Protein AF-A0A2K8Z9H1-F1 (afdb_monomer_lite)

Organism: NCBI:txid2057025

Structure (mmCIF, N/CA/C/O backbone):
data_AF-A0A2K8Z9H1-F1
#
_entry.id   AF-A0A2K8Z9H1-F1
#
loop_
_atom_site.group_PDB
_atom_site.id
_atom_site.type_symbol
_atom_site.label_atom_id
_atom_site.label_alt_id
_atom_site.label_comp_id
_atom_site.label_asym_id
_atom_site.label_entity_id
_atom_site.label_seq_id
_atom_site.pdbx_PDB_ins_code
_atom_site.Cartn_x
_atom_site.Cartn_y
_atom_site.Cartn_z
_atom_site.occupancy
_atom_site.B_iso_or_equiv
_atom_site.auth_seq_id
_atom_site.auth_comp_id
_atom_site.auth_asym_id
_atom_site.auth_atom_id
_atom_site.pdbx_PDB_model_num
ATOM 1 N N . MET A 1 1 ? 1.920 11.735 9.330 1.00 65.69 1 MET A N 1
ATOM 2 C CA . MET A 1 1 ? 1.505 11.106 10.606 1.00 65.69 1 MET A CA 1
ATOM 3 C C . MET A 1 1 ? 0.101 10.553 10.418 1.00 65.69 1 MET A C 1
ATOM 5 O O . MET A 1 1 ? -0.744 11.318 9.991 1.00 65.69 1 MET A O 1
ATOM 9 N N . HIS A 1 2 ? -0.152 9.265 10.680 1.00 88.25 2 HIS A N 1
ATOM 10 C CA . HIS A 1 2 ? -1.484 8.651 10.481 1.00 88.25 2 HIS A CA 1
ATOM 11 C C . HIS A 1 2 ? -2.434 8.806 11.685 1.00 88.25 2 HIS A C 1
ATOM 13 O O . HIS A 1 2 ? -3.613 8.515 11.565 1.00 88.25 2 HIS A O 1
ATOM 19 N N . ARG A 1 3 ? -1.924 9.253 12.841 1.00 89.38 3 ARG A N 1
ATOM 20 C CA . ARG A 1 3 ? -2.681 9.500 14.083 1.00 89.38 3 ARG A CA 1
ATOM 21 C C . ARG A 1 3 ? -2.612 10.979 14.486 1.00 8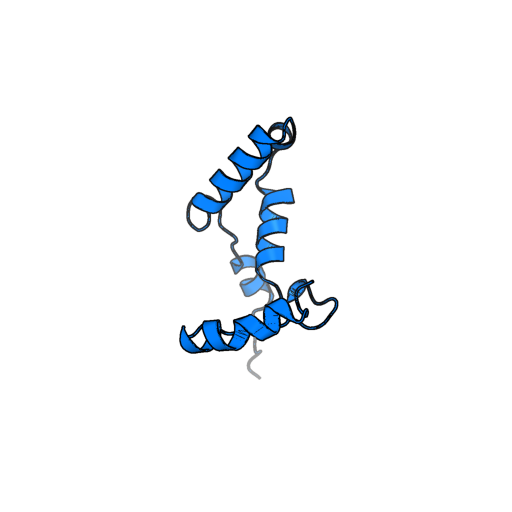9.38 3 ARG A C 1
ATOM 23 O O . ARG A 1 3 ? -2.219 11.293 15.605 1.00 89.38 3 ARG A O 1
ATOM 30 N N . CYS A 1 4 ? -2.844 11.894 13.551 1.00 93.75 4 CYS A N 1
ATOM 31 C CA . CYS A 1 4 ? -2.887 13.330 13.848 1.00 93.75 4 CYS A CA 1
ATOM 32 C C . CYS A 1 4 ? -4.332 13.835 13.897 1.00 93.75 4 CYS A C 1
ATOM 34 O O . CYS A 1 4 ? -5.226 13.179 13.369 1.00 93.75 4 CYS A O 1
ATOM 36 N N . GLN A 1 5 ? -4.537 15.015 14.492 1.00 94.06 5 GLN A N 1
ATOM 37 C CA . GLN A 1 5 ? -5.866 15.611 14.655 1.00 94.06 5 GLN A CA 1
ATOM 38 C C . GLN A 1 5 ? -6.623 15.703 13.326 1.00 94.06 5 GLN A C 1
ATOM 40 O O . GLN A 1 5 ? -7.728 15.198 13.229 1.00 94.06 5 GLN A O 1
ATOM 45 N N . ALA A 1 6 ? -5.960 16.171 12.264 1.00 94.38 6 ALA A N 1
ATOM 46 C CA . ALA A 1 6 ? -6.557 16.274 10.932 1.00 94.38 6 ALA A CA 1
ATOM 47 C C . ALA A 1 6 ? -7.097 14.944 10.363 1.00 94.38 6 ALA A C 1
ATOM 49 O O . ALA A 1 6 ? -7.989 14.962 9.521 1.00 94.38 6 ALA A O 1
ATOM 50 N N . VAL A 1 7 ? -6.556 13.791 10.782 1.00 94.38 7 VAL A N 1
ATOM 51 C CA . VAL A 1 7 ? -7.088 12.473 10.390 1.00 94.38 7 VAL A CA 1
ATOM 52 C C . VAL A 1 7 ? -8.334 12.136 11.206 1.00 94.38 7 VAL A C 1
ATOM 54 O O . VAL A 1 7 ? -9.314 11.673 10.634 1.00 94.38 7 VAL A O 1
ATOM 57 N N . TYR A 1 8 ? -8.314 12.391 12.516 1.00 92.00 8 TYR A N 1
ATOM 58 C CA . TYR A 1 8 ? -9.470 12.152 13.384 1.00 92.00 8 TYR A CA 1
ATOM 59 C C . TYR A 1 8 ? -10.646 13.075 13.049 1.00 92.00 8 TYR A C 1
ATOM 61 O O . TYR A 1 8 ? -11.785 12.621 13.054 1.00 92.00 8 TYR A O 1
ATOM 69 N N . ASP A 1 9 ? -10.374 14.324 12.668 1.00 95.06 9 ASP A N 1
ATOM 70 C CA . ASP A 1 9 ? -11.401 15.284 12.246 1.00 95.06 9 ASP A CA 1
ATOM 71 C C . ASP A 1 9 ? -12.152 14.805 10.991 1.00 95.06 9 ASP A C 1
ATOM 73 O O . ASP A 1 9 ? -13.334 15.093 10.828 1.00 95.06 9 ASP A O 1
ATOM 77 N N . GLN A 1 10 ? -11.483 14.046 10.113 1.00 95.38 10 GLN A N 1
ATOM 78 C CA . GLN A 1 10 ? -12.093 13.469 8.911 1.00 95.38 10 GLN A CA 1
ATOM 79 C C . GLN A 1 10 ? -12.723 12.094 9.123 1.00 95.38 10 GLN A C 1
ATOM 81 O O . GLN A 1 10 ? -13.462 11.631 8.256 1.00 95.38 10 GLN A O 1
ATOM 86 N N . GLN A 1 11 ? -12.455 11.441 10.255 1.00 95.06 11 GLN A N 1
ATOM 87 C CA . GLN A 1 11 ? -12.915 10.078 10.499 1.00 95.06 11 GLN A CA 1
ATOM 88 C C . GLN A 1 11 ? -14.445 9.981 10.458 1.00 95.06 11 GLN A C 1
ATOM 90 O O . GLN A 1 11 ? -14.959 9.089 9.794 1.00 95.06 11 GLN A O 1
ATOM 95 N N . ALA A 1 12 ? -15.163 10.926 11.076 1.00 94.38 12 ALA A N 1
ATOM 96 C CA . ALA A 1 12 ? -16.628 10.933 11.074 1.00 94.38 12 ALA A CA 1
ATOM 97 C C . ALA A 1 12 ? -17.209 10.992 9.647 1.00 94.38 12 ALA A C 1
ATOM 99 O O . ALA A 1 12 ? -18.081 10.202 9.300 1.00 94.38 12 ALA A O 1
ATOM 100 N N . ASN A 1 13 ? -16.655 11.855 8.789 1.00 97.25 13 ASN A N 1
ATOM 101 C CA . ASN A 1 13 ? -17.089 11.987 7.395 1.00 97.25 13 ASN A CA 1
ATOM 102 C C . ASN A 1 13 ? -16.847 10.704 6.580 1.00 97.25 13 ASN A C 1
ATOM 104 O O . ASN A 1 13 ? -17.602 10.404 5.659 1.00 97.25 13 ASN A O 1
ATOM 108 N N . TRP A 1 14 ? -15.784 9.955 6.883 1.00 96.81 14 TRP A N 1
ATOM 109 C CA . TRP A 1 14 ? -15.511 8.671 6.231 1.00 96.81 14 TRP A CA 1
ATOM 110 C C . TRP A 1 14 ? -16.425 7.561 6.743 1.00 96.81 14 TRP A C 1
ATOM 112 O O . TRP A 1 14 ? -16.907 6.765 5.942 1.00 96.81 14 TRP A O 1
ATOM 122 N N . GLU A 1 15 ? -16.725 7.539 8.040 1.00 96.75 15 GLU A N 1
ATOM 123 C CA . GLU A 1 15 ? -17.650 6.565 8.626 1.00 96.75 15 GLU A CA 1
ATOM 124 C C . GLU A 1 15 ? -19.080 6.746 8.090 1.00 96.75 15 GLU A C 1
ATOM 126 O O . GLU A 1 15 ? -19.749 5.754 7.807 1.00 96.75 15 GLU A O 1
ATOM 131 N N . GLU A 1 16 ? -19.519 7.985 7.833 1.00 97.50 16 GLU A N 1
ATOM 132 C CA . GLU A 1 16 ? -20.777 8.272 7.117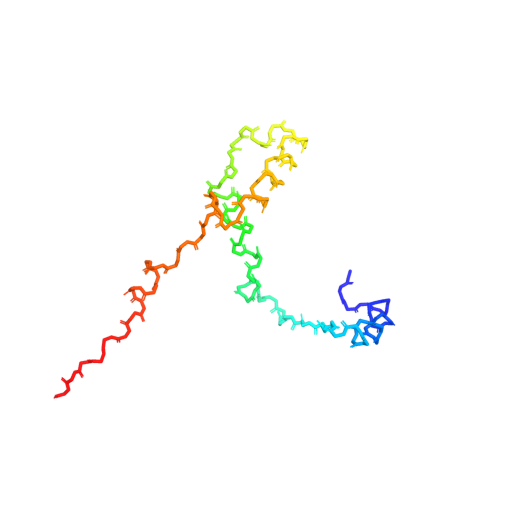 1.00 97.50 16 GLU A CA 1
ATOM 133 C C . GLU A 1 16 ? -20.796 7.720 5.678 1.00 97.50 16 GLU A C 1
ATOM 135 O O . GLU A 1 16 ? -21.863 7.467 5.117 1.00 97.50 16 GLU A O 1
ATOM 140 N N . GLN A 1 17 ? -19.620 7.506 5.080 1.00 97.62 17 GLN A N 1
ATOM 141 C CA . GLN A 1 17 ? -19.430 6.911 3.753 1.00 97.62 17 GLN A CA 1
ATOM 142 C C . GLN A 1 17 ? -19.122 5.404 3.811 1.00 97.62 17 GLN A C 1
ATOM 144 O O . GLN A 1 17 ? -18.646 4.849 2.819 1.00 97.62 17 GLN A O 1
ATOM 149 N N . ASP A 1 18 ? -19.372 4.748 4.951 1.00 97.25 18 ASP A N 1
ATOM 150 C CA . ASP A 1 18 ? -19.086 3.322 5.184 1.00 97.25 18 ASP A CA 1
ATOM 151 C C . ASP A 1 18 ? -17.584 2.975 5.043 1.00 97.25 18 ASP A C 1
ATOM 153 O O . ASP A 1 18 ? -17.188 1.871 4.660 1.00 97.25 18 ASP A O 1
ATOM 157 N N . MET A 1 19 ? -16.709 3.946 5.339 1.00 96.50 19 MET A N 1
ATOM 158 C CA . MET A 1 19 ? -15.254 3.802 5.310 1.00 96.50 19 MET A CA 1
ATOM 159 C C . MET A 1 19 ? -14.665 3.936 6.715 1.00 96.50 19 MET A C 1
ATOM 161 O O . MET A 1 19 ? -14.718 4.989 7.343 1.00 96.50 19 MET A O 1
ATOM 165 N N . TYR A 1 20 ? -14.000 2.877 7.173 1.00 94.81 20 TYR A N 1
ATOM 166 C CA . TYR A 1 20 ? -13.456 2.791 8.528 1.00 94.81 20 TYR A CA 1
ATOM 167 C C . TYR A 1 20 ? -11.930 2.727 8.537 1.00 94.81 20 TYR A C 1
ATOM 169 O O . TYR A 1 20 ? -11.297 2.102 7.681 1.00 94.81 20 TYR A O 1
ATOM 177 N N . LEU A 1 21 ? -11.321 3.337 9.555 1.00 93.31 21 LEU A N 1
ATOM 178 C CA . LEU A 1 21 ? -9.878 3.273 9.766 1.00 93.31 21 LEU A CA 1
ATOM 179 C C . LEU A 1 21 ? -9.497 2.022 10.559 1.00 93.31 21 LEU A C 1
ATOM 181 O O . LEU A 1 21 ? -9.921 1.829 11.696 1.00 93.31 21 LEU A O 1
ATOM 185 N N . PHE A 1 22 ? -8.613 1.205 9.986 1.00 92.50 22 PHE A N 1
ATOM 186 C CA . PHE A 1 22 ? -8.013 0.063 10.670 1.00 92.50 22 PHE A CA 1
ATOM 187 C C . PHE A 1 22 ? -6.544 0.343 10.992 1.00 92.50 22 PHE A C 1
ATOM 189 O O . PHE A 1 22 ? -5.701 0.455 10.098 1.00 92.50 22 PHE A O 1
ATOM 196 N N . PHE A 1 23 ? -6.223 0.452 12.282 1.00 92.62 23 PHE A N 1
ATOM 197 C CA . PHE A 1 23 ? -4.858 0.707 12.732 1.00 92.62 23 PHE A CA 1
ATOM 198 C C . PHE A 1 23 ? -4.141 -0.586 13.107 1.00 92.62 23 PHE A C 1
ATOM 200 O O . PHE A 1 23 ? -4.570 -1.317 13.996 1.00 92.62 23 PHE A O 1
ATOM 207 N N . LEU A 1 24 ? -2.988 -0.816 12.485 1.00 93.25 24 LEU A N 1
ATOM 208 C CA . LEU A 1 24 ? -2.127 -1.942 12.825 1.00 93.25 24 LEU A CA 1
ATOM 209 C C . LEU A 1 24 ? -1.344 -1.689 14.128 1.00 93.25 24 LEU A C 1
ATOM 211 O O . LEU A 1 24 ? -0.981 -0.538 14.411 1.00 93.25 24 LEU A O 1
ATOM 215 N N . PRO A 1 25 ? -1.028 -2.747 14.901 1.00 94.94 25 PRO A N 1
ATOM 216 C CA . PRO A 1 25 ? -0.084 -2.659 16.007 1.00 94.94 25 PRO A CA 1
ATOM 217 C C . PRO A 1 25 ? 1.295 -2.180 15.538 1.00 94.94 25 PRO A C 1
ATOM 219 O O . PRO A 1 25 ? 1.717 -2.416 14.400 1.00 94.94 25 PRO A O 1
ATOM 222 N N . THR A 1 26 ? 2.029 -1.523 16.433 1.00 93.75 26 THR A N 1
ATOM 223 C CA . THR A 1 26 ? 3.386 -1.040 16.154 1.00 93.75 26 THR A CA 1
ATOM 224 C C . THR A 1 26 ? 4.297 -2.194 15.719 1.00 93.75 26 THR A C 1
ATOM 226 O O . THR A 1 26 ? 4.150 -3.324 16.182 1.00 93.75 26 THR A O 1
ATOM 229 N N . TYR A 1 27 ? 5.232 -1.917 14.803 1.00 92.38 27 TYR A N 1
ATOM 230 C CA . TYR A 1 27 ? 6.214 -2.886 14.288 1.00 92.38 27 TYR A CA 1
ATOM 231 C C . TYR A 1 27 ? 5.615 -4.177 13.708 1.00 92.38 27 TYR A C 1
ATOM 233 O O . TYR A 1 27 ? 6.280 -5.211 13.680 1.00 92.38 27 TYR A O 1
ATOM 241 N N . SER A 1 28 ? 4.385 -4.120 13.189 1.00 94.62 28 SER A N 1
ATOM 242 C CA . SER A 1 28 ? 3.699 -5.283 12.613 1.00 94.62 28 SER A CA 1
ATOM 243 C C . SER A 1 28 ? 3.542 -5.213 11.083 1.00 94.62 28 SER A C 1
ATOM 245 O O . SER A 1 28 ? 2.430 -5.354 10.575 1.00 94.62 28 SER A O 1
ATOM 247 N N . PRO A 1 29 ? 4.627 -5.029 10.295 1.00 93.19 29 PRO A N 1
ATOM 248 C CA . PRO A 1 29 ? 4.526 -4.932 8.835 1.00 93.19 29 PRO A CA 1
ATOM 249 C C . PRO A 1 29 ? 4.051 -6.245 8.197 1.00 93.19 29 PRO A C 1
ATOM 251 O O . PRO A 1 29 ? 3.469 -6.242 7.121 1.00 93.19 29 PRO A O 1
ATOM 254 N N . HIS A 1 30 ? 4.248 -7.377 8.874 1.00 92.00 30 HIS A N 1
ATOM 255 C CA . HIS A 1 30 ? 3.768 -8.687 8.436 1.00 92.00 30 HIS A CA 1
ATOM 256 C C . HIS A 1 30 ? 2.234 -8.798 8.425 1.00 92.00 30 HIS A C 1
ATOM 258 O O . HIS A 1 30 ? 1.707 -9.650 7.716 1.00 92.00 30 HIS A O 1
ATOM 264 N N . LEU A 1 31 ? 1.531 -7.933 9.168 1.00 94.50 31 LEU A N 1
ATOM 265 C CA . LEU A 1 31 ? 0.069 -7.838 9.148 1.00 94.50 31 LEU A CA 1
ATOM 266 C C . LEU A 1 31 ? -0.452 -6.953 8.012 1.00 94.50 31 LEU A C 1
ATOM 268 O O . LEU A 1 31 ? -1.653 -6.942 7.770 1.00 94.50 31 LEU A O 1
ATOM 272 N N . ASN A 1 32 ? 0.420 -6.211 7.323 1.00 95.06 32 ASN A N 1
ATOM 273 C CA . ASN A 1 32 ? 0.033 -5.326 6.234 1.00 95.06 32 ASN A CA 1
ATOM 274 C C . ASN A 1 32 ? 0.224 -6.024 4.872 1.00 95.06 3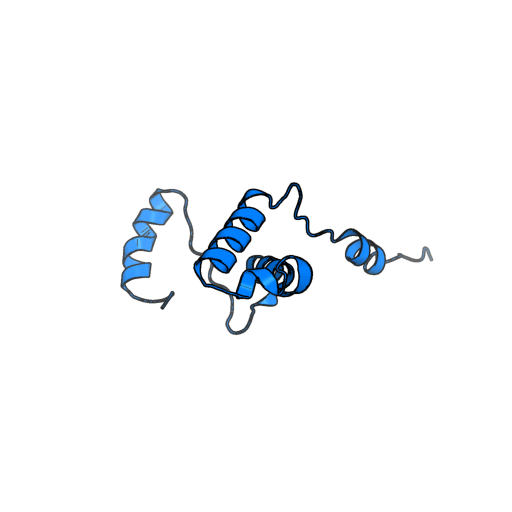2 ASN A C 1
ATOM 276 O O . ASN A 1 32 ? 1.362 -6.152 4.410 1.00 95.06 32 ASN A O 1
ATOM 280 N N . PRO A 1 33 ? -0.844 -6.452 4.171 1.00 93.38 33 PRO A N 1
ATOM 281 C CA . PRO A 1 33 ? -0.709 -7.223 2.932 1.00 93.38 33 PRO A CA 1
ATOM 282 C C . PRO A 1 33 ? 0.049 -6.484 1.821 1.00 93.38 33 PRO A C 1
ATOM 284 O O . PRO A 1 33 ? 0.722 -7.116 1.002 1.00 93.38 33 PRO A O 1
ATOM 287 N N . ILE A 1 34 ? -0.004 -5.146 1.806 1.00 94.75 34 ILE A N 1
ATOM 288 C CA . ILE A 1 34 ? 0.694 -4.332 0.801 1.00 94.75 34 ILE A CA 1
ATOM 289 C C . ILE A 1 34 ? 2.221 -4.490 0.879 1.00 94.75 34 ILE A C 1
ATOM 291 O O . ILE A 1 34 ? 2.902 -4.382 -0.140 1.00 94.75 34 ILE A O 1
ATOM 295 N N . GLU A 1 35 ? 2.769 -4.817 2.053 1.00 96.69 35 GLU A N 1
ATOM 296 C CA . GLU A 1 35 ? 4.205 -5.066 2.240 1.00 96.69 35 GLU A CA 1
ATOM 297 C C . GLU A 1 35 ? 4.659 -6.304 1.458 1.00 96.69 35 GLU A C 1
ATOM 299 O O . GLU A 1 35 ? 5.749 -6.334 0.877 1.00 96.69 35 GLU A O 1
ATOM 304 N N . ILE A 1 36 ? 3.799 -7.326 1.374 1.00 95.19 36 ILE A N 1
ATOM 305 C CA . ILE A 1 36 ? 4.060 -8.515 0.558 1.00 95.19 36 ILE A CA 1
ATOM 306 C C . ILE A 1 36 ? 4.113 -8.109 -0.916 1.00 95.19 36 ILE A C 1
ATOM 308 O O . ILE A 1 36 ? 5.059 -8.485 -1.612 1.00 95.19 36 ILE A O 1
ATOM 312 N N . LEU A 1 37 ? 3.154 -7.301 -1.378 1.00 95.81 37 LEU A N 1
ATOM 313 C CA . LEU A 1 37 ? 3.133 -6.822 -2.759 1.00 95.81 37 LEU A CA 1
ATOM 314 C C . LEU A 1 37 ? 4.404 -6.035 -3.103 1.00 95.81 37 LEU A C 1
ATOM 316 O O . LEU A 1 37 ? 5.056 -6.333 -4.105 1.00 95.81 37 LEU A O 1
ATOM 320 N N . TRP A 1 38 ? 4.813 -5.092 -2.251 1.00 96.94 38 TRP A N 1
ATOM 321 C CA . TRP A 1 38 ? 6.032 -4.306 -2.468 1.00 96.94 38 TRP A CA 1
ATOM 322 C C . TRP A 1 38 ? 7.299 -5.157 -2.479 1.00 96.94 38 TRP A C 1
ATOM 324 O O . TRP A 1 38 ? 8.199 -4.906 -3.288 1.00 96.94 38 TRP A O 1
ATOM 334 N N . ARG A 1 39 ? 7.369 -6.199 -1.644 1.00 96.44 39 ARG A N 1
ATOM 335 C CA . ARG A 1 39 ? 8.484 -7.153 -1.662 1.00 96.44 39 ARG A CA 1
ATOM 336 C C . ARG A 1 39 ? 8.567 -7.885 -3.004 1.00 96.44 39 ARG A C 1
ATOM 338 O O . ARG A 1 39 ? 9.646 -7.950 -3.590 1.00 96.44 39 ARG A O 1
ATOM 345 N N . PHE A 1 40 ? 7.452 -8.392 -3.528 1.00 97.06 40 PHE A N 1
ATOM 346 C CA . PHE A 1 40 ? 7.437 -9.026 -4.853 1.00 97.06 40 PHE A CA 1
ATOM 347 C C . PHE A 1 40 ? 7.789 -8.033 -5.963 1.00 97.06 40 PHE A C 1
ATOM 349 O O . PHE A 1 40 ? 8.628 -8.328 -6.816 1.00 97.06 40 PHE A O 1
ATOM 356 N N . LEU A 1 41 ? 7.230 -6.827 -5.906 1.00 97.38 41 LEU A N 1
ATOM 357 C CA . LEU A 1 41 ? 7.508 -5.782 -6.880 1.00 97.38 41 LEU A CA 1
ATOM 358 C C . LEU A 1 41 ? 9.005 -5.460 -6.935 1.00 97.38 41 LEU A C 1
ATOM 360 O O . LEU A 1 41 ? 9.597 -5.509 -8.012 1.00 97.38 41 LEU A O 1
ATOM 364 N N . LYS A 1 42 ? 9.636 -5.203 -5.786 1.00 95.50 42 LYS A N 1
ATOM 365 C CA . LYS A 1 42 ? 11.053 -4.825 -5.702 1.00 95.50 42 LYS A CA 1
ATOM 366 C C . LYS A 1 42 ? 12.005 -5.962 -6.064 1.00 95.50 42 LYS A C 1
ATOM 368 O O . LYS A 1 42 ? 12.973 -5.730 -6.779 1.00 95.50 42 LYS A O 1
ATOM 373 N N . TYR A 1 43 ? 11.772 -7.163 -5.537 1.00 96.31 43 TYR A N 1
ATOM 374 C CA . TYR A 1 43 ? 12.765 -8.241 -5.606 1.00 96.31 43 TYR A CA 1
ATOM 375 C C . TYR A 1 43 ? 12.504 -9.255 -6.719 1.00 96.31 43 TYR A C 1
ATOM 377 O O . TYR A 1 43 ? 13.413 -10.006 -7.069 1.00 96.31 43 TYR A O 1
ATOM 385 N N . ARG A 1 44 ? 11.285 -9.309 -7.269 1.00 96.06 44 ARG A N 1
ATOM 386 C CA . ARG A 1 44 ? 10.908 -10.316 -8.268 1.00 96.06 44 ARG A CA 1
ATOM 387 C C . ARG A 1 44 ? 10.563 -9.728 -9.628 1.00 96.06 44 ARG A C 1
ATOM 389 O O . ARG A 1 44 ? 10.933 -10.333 -10.629 1.00 96.06 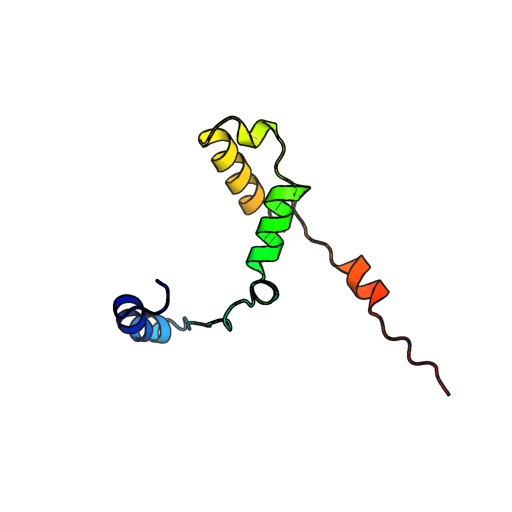44 ARG A O 1
ATOM 396 N N . TRP A 1 45 ? 9.843 -8.609 -9.672 1.00 97.69 45 TRP A N 1
ATOM 397 C CA . TRP A 1 45 ? 9.268 -8.104 -10.926 1.00 97.69 45 TRP A CA 1
ATOM 398 C C . TRP A 1 45 ? 10.017 -6.913 -11.514 1.00 97.69 45 TRP A C 1
ATOM 400 O O . TRP A 1 45 ? 10.190 -6.837 -12.732 1.00 97.69 45 TRP A O 1
ATOM 410 N N . LEU A 1 46 ? 10.492 -5.985 -10.681 1.00 97.81 46 LEU A N 1
ATOM 411 C CA . LEU A 1 46 ? 11.348 -4.909 -11.159 1.00 97.81 46 LEU A CA 1
ATOM 412 C C . LEU A 1 46 ? 12.719 -5.451 -11.566 1.00 97.81 46 LEU A C 1
ATOM 414 O O . LEU A 1 46 ? 13.348 -6.242 -10.870 1.00 97.81 46 LEU A O 1
ATOM 418 N N . GLN A 1 47 ? 13.198 -4.967 -12.706 1.00 97.06 47 GLN A N 1
ATOM 419 C CA . GLN A 1 47 ? 14.508 -5.286 -13.250 1.00 97.06 47 GLN A CA 1
ATOM 420 C C . GLN A 1 47 ? 15.448 -4.095 -13.075 1.00 97.06 47 GLN A C 1
ATOM 422 O O . GLN A 1 47 ? 15.002 -2.950 -12.978 1.00 97.06 47 GLN A O 1
ATOM 427 N N . LYS A 1 48 ? 16.764 -4.343 -13.115 1.00 96.44 48 LYS A N 1
ATOM 428 C CA . LYS A 1 48 ? 17.803 -3.302 -12.972 1.00 96.44 48 LYS A CA 1
ATOM 429 C C . LYS A 1 48 ? 17.565 -2.095 -13.890 1.00 96.44 48 LYS A C 1
ATOM 431 O O . LYS A 1 48 ? 17.690 -0.957 -13.452 1.00 96.44 48 LYS A O 1
ATOM 436 N N . LEU A 1 49 ? 17.141 -2.338 -15.132 1.00 96.75 49 LEU A N 1
ATOM 437 C CA . LEU A 1 49 ? 16.864 -1.293 -16.124 1.00 96.75 49 LEU A CA 1
ATOM 438 C C . LEU A 1 49 ? 15.710 -0.351 -15.742 1.00 96.75 49 LEU A C 1
ATOM 440 O O . LEU A 1 49 ? 15.669 0.782 -16.216 1.00 96.75 49 LEU A O 1
ATOM 444 N N . HIS A 1 50 ? 14.776 -0.781 -14.889 1.00 97.69 50 HIS A N 1
ATOM 445 C CA . HIS A 1 50 ? 13.699 0.085 -14.403 1.00 97.69 50 HIS A CA 1
ATOM 446 C C . HIS A 1 50 ? 14.218 1.138 -13.423 1.00 97.69 50 HIS A C 1
ATOM 448 O O . HIS A 1 50 ? 13.662 2.227 -13.359 1.00 97.69 50 HIS A O 1
ATOM 454 N N . TYR A 1 51 ? 15.3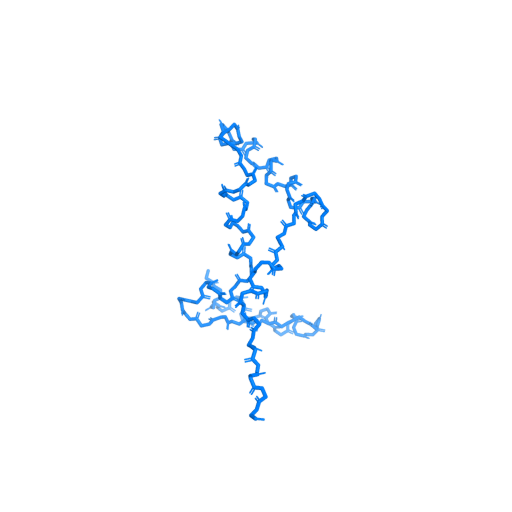13 0.859 -12.715 1.00 96.94 51 TYR A N 1
ATOM 455 C CA . TYR A 1 51 ? 15.918 1.791 -11.763 1.00 96.94 51 TYR A CA 1
ATOM 456 C C . TYR A 1 51 ? 16.795 2.861 -12.424 1.00 96.94 51 TYR A C 1
ATOM 458 O O . TYR A 1 51 ? 17.312 3.729 -11.730 1.00 96.94 51 TYR A O 1
ATOM 466 N N . SER A 1 52 ? 16.965 2.836 -13.751 1.00 97.25 52 SER A N 1
ATOM 467 C CA . SER A 1 52 ? 17.887 3.754 -14.429 1.00 97.25 52 SER A CA 1
ATOM 468 C C . SER A 1 52 ? 17.402 5.209 -14.455 1.00 97.25 52 SER A C 1
ATOM 470 O O . SER A 1 52 ? 18.182 6.103 -14.763 1.00 97.25 52 SER A O 1
ATOM 472 N N . SER A 1 53 ? 16.114 5.465 -14.206 1.00 98.19 53 SER A N 1
ATOM 473 C CA . SER A 1 53 ? 15.577 6.814 -14.018 1.00 98.19 53 SER A CA 1
ATOM 474 C C . SER A 1 53 ? 14.247 6.780 -13.274 1.00 98.19 53 SER A C 1
ATOM 476 O O . SER A 1 53 ? 13.525 5.781 -13.305 1.00 98.19 53 SER A O 1
ATOM 478 N N . TRP A 1 54 ? 13.878 7.907 -12.663 1.00 98.00 54 TRP A N 1
ATOM 479 C CA . TRP A 1 54 ? 12.584 8.057 -11.998 1.00 98.00 54 TRP A CA 1
ATOM 480 C C . TRP A 1 54 ? 11.404 7.746 -12.927 1.00 98.00 54 TRP A C 1
ATOM 482 O O . TRP A 1 54 ? 10.502 7.000 -12.558 1.00 98.00 54 TRP A O 1
ATOM 492 N N . SER A 1 55 ? 11.432 8.268 -14.157 1.00 98.38 55 SER A N 1
ATOM 493 C CA . SER A 1 55 ? 10.367 8.049 -15.143 1.00 98.38 55 SER A CA 1
ATOM 494 C C . SER A 1 55 ? 10.193 6.563 -15.478 1.00 98.38 55 SER A C 1
ATOM 496 O O . SER A 1 55 ? 9.070 6.054 -15.497 1.00 98.38 55 SER A O 1
ATOM 498 N N . ARG A 1 56 ? 11.302 5.834 -15.664 1.00 98.31 56 ARG A N 1
ATOM 499 C CA . ARG A 1 56 ? 11.267 4.394 -15.960 1.00 98.31 56 ARG A CA 1
ATOM 500 C C . ARG A 1 56 ? 10.781 3.580 -14.772 1.00 98.31 56 ARG A C 1
ATOM 502 O O . ARG A 1 56 ? 9.938 2.705 -14.965 1.00 98.31 56 ARG A O 1
ATOM 509 N N . LEU A 1 57 ? 11.249 3.901 -13.567 1.00 98.44 57 LEU A N 1
ATOM 510 C CA . LEU A 1 57 ? 10.803 3.239 -12.345 1.00 98.44 57 LEU A CA 1
ATOM 511 C C . LEU A 1 57 ? 9.299 3.432 -12.166 1.00 98.44 57 LEU A C 1
ATOM 513 O O . LEU A 1 57 ? 8.565 2.460 -12.012 1.00 98.44 57 LEU A O 1
ATOM 517 N N . LYS A 1 58 ? 8.834 4.681 -12.270 1.00 98.38 58 LYS A N 1
ATOM 518 C CA . LYS A 1 58 ? 7.422 5.043 -12.155 1.00 98.38 58 LYS A CA 1
ATOM 519 C C . LYS A 1 58 ? 6.577 4.288 -13.179 1.00 98.38 58 LYS A C 1
ATOM 521 O O . LYS A 1 58 ? 5.604 3.640 -12.804 1.00 98.38 58 LYS A O 1
ATOM 526 N N . LYS A 1 59 ? 6.975 4.306 -14.457 1.00 98.38 59 LYS A N 1
ATOM 527 C CA . LYS A 1 59 ? 6.266 3.597 -15.534 1.00 98.38 59 LYS A CA 1
ATOM 528 C C . LYS A 1 59 ? 6.177 2.093 -15.264 1.00 98.38 59 LYS A C 1
ATOM 530 O O . LYS A 1 59 ? 5.099 1.526 -15.414 1.00 98.38 59 LYS A O 1
ATOM 535 N N . ALA A 1 60 ? 7.273 1.468 -14.837 1.00 98.19 60 ALA A N 1
ATOM 536 C CA . ALA A 1 60 ? 7.303 0.041 -14.530 1.00 98.19 60 ALA A CA 1
ATOM 537 C C . ALA A 1 60 ? 6.420 -0.313 -13.322 1.00 98.19 60 ALA A C 1
ATOM 539 O O . ALA A 1 60 ? 5.637 -1.253 -13.401 1.00 98.19 60 ALA A O 1
ATOM 540 N N . VAL A 1 61 ? 6.486 0.468 -12.238 1.00 98.12 61 VAL A N 1
ATOM 541 C CA . VAL A 1 61 ? 5.640 0.283 -11.045 1.00 98.12 61 VAL A CA 1
ATOM 542 C C . VAL A 1 61 ? 4.157 0.353 -11.415 1.00 98.12 61 VAL A C 1
ATOM 544 O O . VAL A 1 61 ? 3.402 -0.553 -11.073 1.00 98.12 61 VAL A O 1
ATOM 547 N N . PHE A 1 62 ? 3.734 1.381 -12.160 1.00 98.12 62 PHE A N 1
ATOM 548 C CA . PHE A 1 62 ? 2.332 1.507 -12.570 1.00 98.12 62 PHE A CA 1
ATOM 549 C C . PHE A 1 62 ? 1.891 0.405 -13.535 1.00 98.12 62 PHE A C 1
ATOM 551 O O . PHE A 1 62 ? 0.754 -0.048 -13.437 1.00 98.12 62 PHE A O 1
ATOM 558 N N . ALA A 1 63 ? 2.761 -0.037 -14.447 1.00 98.06 63 ALA A N 1
ATOM 559 C CA . ALA A 1 63 ? 2.457 -1.161 -15.331 1.00 98.06 63 ALA A CA 1
ATOM 560 C C . ALA A 1 63 ? 2.222 -2.450 -14.530 1.00 98.06 63 ALA A C 1
ATOM 562 O O . ALA A 1 63 ? 1.203 -3.108 -14.721 1.00 98.06 63 ALA A O 1
ATOM 563 N N . ILE A 1 64 ? 3.108 -2.749 -13.575 1.00 97.88 64 ILE A N 1
ATOM 564 C CA . ILE A 1 64 ? 2.983 -3.906 -12.683 1.00 97.88 64 ILE A CA 1
ATOM 565 C C . ILE A 1 64 ? 1.680 -3.845 -11.883 1.00 97.88 64 ILE A C 1
ATOM 567 O O . ILE A 1 64 ? 0.947 -4.826 -11.849 1.00 97.88 64 ILE A O 1
ATOM 571 N N . ILE A 1 65 ? 1.369 -2.700 -11.265 1.00 96.81 65 ILE A N 1
ATOM 572 C CA . ILE A 1 65 ? 0.151 -2.536 -10.455 1.00 96.81 65 ILE A CA 1
ATOM 573 C C . ILE A 1 65 ? -1.110 -2.701 -11.315 1.00 96.81 65 ILE A C 1
ATOM 575 O O . ILE A 1 65 ? -2.049 -3.364 -10.886 1.00 96.81 65 ILE A O 1
ATOM 579 N N . ARG A 1 66 ? -1.134 -2.151 -12.537 1.00 97.56 66 ARG A N 1
ATOM 580 C CA . ARG A 1 66 ? -2.276 -2.293 -13.464 1.00 97.56 66 ARG A CA 1
ATOM 581 C C . ARG A 1 66 ? -2.511 -3.734 -13.913 1.00 97.56 66 ARG A C 1
ATOM 583 O O . ARG A 1 66 ? -3.651 -4.107 -14.156 1.00 97.56 66 ARG A O 1
ATOM 590 N N . LEU A 1 67 ? -1.442 -4.517 -14.033 1.00 97.50 67 LEU A N 1
ATOM 591 C CA . LEU A 1 67 ? -1.479 -5.913 -14.476 1.00 97.50 67 LEU A CA 1
ATOM 592 C C . LEU A 1 67 ? -1.447 -6.908 -13.297 1.00 97.50 67 LEU A C 1
ATOM 594 O O . LEU A 1 67 ? -1.352 -8.123 -13.503 1.00 97.50 67 LEU A O 1
ATOM 598 N N . PHE A 1 68 ? -1.520 -6.419 -12.054 1.00 96.31 68 PHE A N 1
ATOM 599 C CA . PHE A 1 68 ? -1.566 -7.255 -10.859 1.00 96.31 68 PHE A CA 1
ATOM 600 C C . PHE A 1 68 ? -2.891 -8.025 -10.788 1.00 96.31 68 PHE A C 1
ATOM 602 O O . PHE A 1 68 ? -3.961 -7.481 -11.044 1.00 96.31 68 PHE A O 1
ATOM 609 N N . GLY A 1 69 ? -2.814 -9.322 -10.486 1.00 93.12 69 GLY A N 1
ATOM 610 C CA . GLY A 1 69 ? -3.937 -10.261 -10.592 1.00 93.12 69 GLY A CA 1
ATOM 611 C C . GLY A 1 69 ? -4.080 -10.905 -11.978 1.00 93.12 69 GLY A C 1
ATOM 612 O O . GLY A 1 69 ? -4.770 -11.918 -12.116 1.00 93.12 69 GLY A O 1
ATOM 613 N N . GLN A 1 70 ? -3.371 -10.404 -12.992 1.00 95.12 70 GLN A N 1
ATOM 614 C CA . GLN A 1 70 ? -3.320 -10.984 -14.337 1.00 95.12 70 GLN A CA 1
ATOM 615 C C . GLN A 1 70 ? -1.932 -11.574 -14.602 1.00 95.12 70 GLN A C 1
ATOM 617 O O . GLN A 1 70 ? -1.692 -12.728 -14.255 1.00 95.12 70 GLN A O 1
ATOM 622 N N . GLU A 1 71 ? -1.009 -10.778 -15.143 1.00 95.56 71 GLU A N 1
ATOM 623 C CA . GLU A 1 71 ? 0.367 -11.196 -15.438 1.00 95.56 71 GLU A CA 1
ATOM 624 C C . GLU A 1 71 ? 1.220 -11.295 -14.168 1.00 95.56 71 GLU A C 1
ATOM 626 O O . GLU A 1 71 ? 2.060 -12.187 -14.033 1.00 95.56 71 GLU A O 1
ATOM 631 N N . TYR A 1 72 ? 0.978 -10.404 -13.203 1.00 96.81 72 TYR A N 1
ATOM 632 C CA . TYR A 1 72 ? 1.686 -10.395 -11.926 1.00 96.81 72 TYR A CA 1
ATOM 633 C C . TYR A 1 72 ? 0.804 -11.010 -10.846 1.00 96.81 72 TYR A C 1
ATOM 635 O O . TYR A 1 72 ? -0.176 -10.412 -10.401 1.00 96.81 72 TYR A O 1
ATOM 643 N N . ARG A 1 73 ? 1.152 -12.223 -10.414 1.00 95.81 73 ARG A N 1
ATOM 644 C CA . ARG A 1 73 ? 0.425 -12.968 -9.379 1.00 95.81 73 ARG A CA 1
ATOM 645 C C . ARG A 1 73 ? 1.365 -13.433 -8.279 1.00 95.81 73 ARG A C 1
ATOM 647 O O . ARG A 1 73 ? 2.537 -13.723 -8.519 1.00 95.81 73 ARG A O 1
ATOM 654 N N . ILE A 1 74 ? 0.828 -13.507 -7.066 1.00 95.12 74 ILE A N 1
ATOM 655 C CA . ILE A 1 74 ? 1.503 -14.071 -5.900 1.00 95.12 74 ILE A CA 1
ATOM 656 C C . ILE A 1 74 ? 0.757 -15.355 -5.547 1.00 95.12 74 ILE A C 1
ATOM 658 O O . ILE A 1 74 ? -0.381 -15.300 -5.091 1.00 95.12 74 ILE A O 1
ATOM 662 N N . CYS A 1 75 ? 1.382 -16.506 -5.793 1.00 91.62 75 CYS A N 1
ATOM 663 C CA . CYS A 1 75 ? 0.780 -17.808 -5.518 1.00 91.62 75 CYS A CA 1
ATOM 664 C C . CYS A 1 75 ? 1.260 -18.342 -4.167 1.00 91.62 75 CYS A C 1
ATOM 666 O O . CYS A 1 75 ? 2.465 -18.430 -3.917 1.00 91.62 75 CYS A O 1
ATOM 668 N N . PHE A 1 76 ? 0.316 -18.736 -3.313 1.00 89.38 76 PHE A N 1
ATOM 669 C CA . PHE A 1 76 ? 0.599 -19.271 -1.978 1.00 89.38 76 PHE A CA 1
ATOM 670 C C . PHE A 1 76 ? 0.466 -20.797 -1.896 1.00 89.38 76 PHE A C 1
ATOM 672 O O . PHE A 1 76 ? 0.704 -21.361 -0.831 1.00 89.38 76 PHE A O 1
ATOM 679 N N . ASP A 1 77 ? 0.163 -21.485 -2.999 1.00 89.94 77 ASP A N 1
ATOM 680 C CA . ASP A 1 77 ? -0.102 -22.932 -3.023 1.00 89.94 77 ASP A CA 1
ATOM 681 C C . ASP A 1 77 ? 1.031 -23.755 -2.402 1.00 89.94 77 ASP A C 1
ATOM 683 O O . ASP A 1 77 ? 0.796 -24.676 -1.620 1.00 89.94 77 ASP A O 1
ATOM 687 N N . GLY A 1 78 ? 2.286 -23.386 -2.677 1.00 84.62 78 GLY A N 1
ATOM 688 C CA . GLY A 1 78 ? 3.450 -24.041 -2.078 1.00 84.62 78 GLY A CA 1
ATOM 689 C C . GLY A 1 78 ? 3.549 -23.844 -0.560 1.00 84.62 78 GLY A C 1
ATOM 690 O O . GLY A 1 78 ? 4.032 -24.723 0.150 1.00 84.62 78 GLY A O 1
ATOM 691 N N . LEU A 1 79 ? 3.079 -22.711 -0.032 1.00 85.75 79 LEU A N 1
ATOM 692 C CA . LEU A 1 79 ? 3.001 -22.479 1.411 1.00 85.75 79 LEU A CA 1
ATOM 693 C C . LEU A 1 79 ? 1.859 -23.292 2.027 1.00 85.75 79 LEU A C 1
ATOM 695 O O . LEU A 1 79 ? 2.076 -23.980 3.022 1.00 85.75 79 LEU A O 1
ATOM 699 N N . VAL A 1 80 ? 0.681 -23.265 1.401 1.00 85.38 80 VAL A N 1
ATOM 700 C CA . VAL A 1 80 ? -0.499 -24.020 1.844 1.00 85.38 80 VAL A CA 1
ATOM 701 C C . VAL A 1 80 ? -0.186 -25.511 1.904 1.00 85.38 80 VAL A C 1
ATOM 703 O O . VAL A 1 80 ? -0.440 -26.147 2.920 1.00 85.38 80 VAL A O 1
ATOM 706 N N . ASN A 1 81 ? 0.433 -26.069 0.862 1.00 85.75 81 ASN A N 1
ATOM 707 C CA . ASN A 1 81 ? 0.768 -27.491 0.822 1.00 85.75 81 ASN A CA 1
ATOM 708 C C . ASN A 1 81 ? 1.764 -27.907 1.913 1.00 85.75 81 ASN A C 1
ATOM 710 O O . ASN A 1 81 ? 1.643 -29.013 2.432 1.00 85.75 81 ASN A O 1
ATOM 714 N N . ARG A 1 82 ? 2.706 -27.034 2.295 1.00 84.38 82 ARG A N 1
ATOM 715 C CA . ARG A 1 82 ?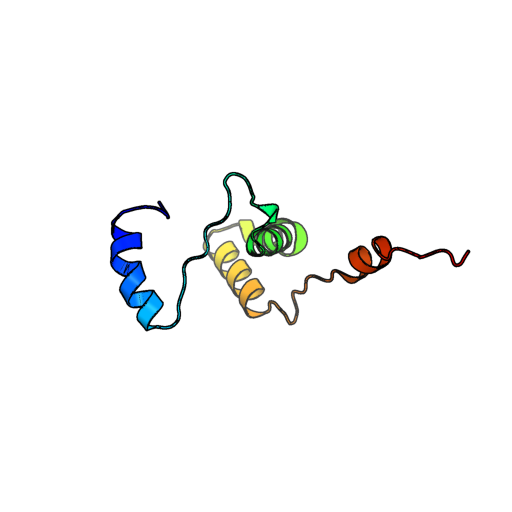 3.646 -27.301 3.400 1.00 84.38 82 ARG A CA 1
ATOM 716 C C . ARG A 1 82 ? 2.990 -27.223 4.777 1.00 84.38 82 ARG A C 1
ATOM 718 O O . ARG A 1 82 ? 3.369 -27.978 5.660 1.00 84.38 82 ARG A O 1
ATOM 725 N N . ASN A 1 83 ? 2.008 -26.340 4.942 1.00 83.19 83 ASN A N 1
ATOM 726 C CA . ASN A 1 83 ? 1.333 -26.109 6.221 1.00 83.19 83 ASN A CA 1
ATOM 727 C C . ASN A 1 83 ? 0.058 -26.951 6.399 1.00 83.19 83 ASN A C 1
ATOM 729 O O . ASN A 1 83 ? -0.670 -26.758 7.371 1.00 83.19 83 ASN A O 1
ATOM 733 N N . LYS A 1 84 ? -0.235 -27.885 5.483 1.00 82.94 84 LYS A N 1
ATOM 734 C CA . LYS A 1 84 ? -1.312 -28.866 5.665 1.00 82.94 84 LYS A CA 1
ATOM 735 C C . LYS A 1 84 ? -0.966 -29.774 6.843 1.00 82.94 84 LYS A C 1
ATOM 737 O O . LYS A 1 84 ? -0.122 -30.662 6.724 1.00 82.94 84 LYS A O 1
ATOM 742 N N . VAL A 1 85 ? -1.642 -29.563 7.968 1.00 80.31 85 VAL A N 1
ATOM 743 C CA . VAL A 1 85 ? -1.579 -30.463 9.122 1.00 80.31 85 VAL A CA 1
ATOM 744 C C . VAL A 1 85 ? -2.208 -31.791 8.709 1.00 80.31 85 VAL A C 1
ATOM 746 O O . VAL A 1 85 ? -3.402 -31.863 8.422 1.00 80.31 85 VAL A O 1
ATOM 749 N N . LYS A 1 86 ? -1.391 -32.843 8.632 1.00 75.88 86 LYS A N 1
ATOM 750 C CA . LYS A 1 86 ? -1.886 -34.209 8.471 1.00 75.88 86 LYS A CA 1
ATOM 751 C C . LYS A 1 86 ? -2.303 -34.700 9.850 1.00 75.88 86 LYS A C 1
ATOM 753 O O . LYS A 1 86 ? -1.449 -34.935 10.699 1.00 75.88 86 LYS A O 1
ATOM 758 N N . PHE A 1 87 ? -3.603 -34.827 10.079 1.00 71.81 87 PHE A N 1
ATOM 759 C CA . PHE A 1 87 ? -4.086 -35.580 11.227 1.00 71.81 87 PHE A CA 1
ATOM 760 C C . PHE A 1 87 ? -3.797 -37.054 10.945 1.00 71.81 87 PHE A C 1
ATOM 762 O O . PHE A 1 87 ? -4.374 -37.630 10.025 1.00 71.81 87 PHE A O 1
ATOM 769 N N . ASN A 1 88 ? -2.857 -37.643 11.684 1.00 63.91 88 ASN A N 1
ATOM 770 C CA . ASN A 1 88 ? -2.702 -39.090 11.681 1.00 63.91 88 ASN A CA 1
ATOM 771 C C . ASN A 1 88 ? -3.924 -39.666 12.399 1.00 63.91 88 ASN A C 1
ATOM 773 O O . ASN A 1 88 ? -4.148 -39.365 13.571 1.00 63.91 88 ASN A O 1
ATOM 777 N N . SER A 1 89 ? -4.735 -40.435 11.677 1.00 64.81 89 SER A N 1
ATOM 778 C CA . SER A 1 89 ? -5.785 -41.259 12.270 1.00 64.81 89 SER A CA 1
ATOM 779 C C . SER A 1 89 ? -5.132 -42.232 13.254 1.00 64.81 89 SER A C 1
ATOM 781 O O . SER A 1 89 ? -4.165 -42.900 12.885 1.00 64.81 89 SER A O 1
ATOM 783 N N . ALA A 1 90 ? -5.613 -42.217 14.499 1.00 57.38 90 ALA A N 1
ATOM 784 C CA . ALA A 1 90 ? -5.203 -43.130 15.563 1.00 57.38 90 ALA A CA 1
ATOM 785 C C . ALA A 1 90 ? -5.637 -44.571 15.270 1.00 57.38 90 ALA A C 1
ATOM 787 O O . ALA A 1 90 ? -6.693 -44.736 14.613 1.00 57.38 90 ALA A O 1
#

Foldseek 3Di:
DCPDPVNVVCQVVCVVVVHHDDDDDPPPVVPPVVSVVVCCVVPPQDDPVCPPDPVSVVVSVVVCVVCEVPPNDDDCVVVVVVPPDDDDDD

Radius of gyration: 19.4 Å; chains: 1; bounding box: 39×59×32 Å

pLDDT: mean 92.59, std 8.14, range [57.38, 98.44]

InterPro domains:
  IPR036397 Ribonuclease H superfamily [G3DSA:3.30.420.10] (1-84)
  IPR038717 Tc1-like transposase, DDE domain [PF13358] (2-57)

Secondary structure (DSSP, 8-state):
--SSHHHHHHHHHHHTTT----PPPTT-GGG-HHHHHHHHIIIII--GGGGG-HHHHHHHHHHHHHTBTTTB----HHHHHHS-------

Sequence (90 aa):
MHRCQAVYDQQANWEEQDMYLFFLPTYSPHLNPIEILWRFLKYRWLQKLHYSSWSRLKKAVFAIIRLFGQEYRICFDGLVNRNKVKFNSA